Protein AF-W1YD61-F1 (afdb_monomer_lite)

pLDDT: mean 95.31, std 5.79, range [58.56, 98.5]

Sequence (85 aa):
SQDEFPKADSTTEALGALRPAFDKAGTVTAGNASGINDGAAALVIMEESAALAAGLTPLARIKSYASGGVPPALMGMGPVPRLKK

InterPro domains:
  IPR016039 Thiolase-like [G3DSA:3.40.47.10] (2-62)
  IPR016039 Thiolase-like [G3DSA:3.40.47.10] (63-84)
  IPR016039 Thiolase-like [SSF53901] (2-56)
  IPR020616 Thiolase, N-terminal [PF00108] (2-49)
  IPR050215 3-ketoacyl-CoA thiolase-like [PTHR43853] (1-82)

Structure (mmCIF, N/CA/C/O backbone):
data_AF-W1YD61-F1
#
_entry.id   AF-W1YD61-F1
#
loop_
_atom_site.group_PDB
_atom_site.id
_atom_site.type_symbol
_atom_site.label_atom_id
_atom_site.label_alt_id
_atom_site.label_comp_id
_atom_site.label_asym_id
_atom_site.label_entity_id
_atom_site.label_seq_id
_atom_site.pdbx_PDB_ins_code
_atom_site.Cartn_x
_atom_site.Cartn_y
_atom_site.Cartn_z
_atom_site.occupancy
_atom_site.B_iso_or_equiv
_atom_site.auth_seq_id
_atom_site.auth_comp_id
_atom_site.auth_asym_id
_atom_site.auth_atom_id
_atom_site.pdbx_PDB_model_num
ATOM 1 N N . SER A 1 1 ? 11.566 -2.821 14.277 1.00 78.00 1 SER A N 1
ATOM 2 C CA . SER A 1 1 ? 11.504 -3.353 12.904 1.00 78.00 1 SER A CA 1
ATOM 3 C C . SER A 1 1 ? 11.657 -2.184 11.955 1.00 78.00 1 SER A C 1
ATOM 5 O O . SER A 1 1 ? 11.205 -1.096 12.291 1.00 78.00 1 SER A O 1
ATOM 7 N N . GLN A 1 2 ? 12.351 -2.371 10.839 1.00 93.06 2 GLN A N 1
ATOM 8 C CA . GLN A 1 2 ? 12.556 -1.333 9.832 1.00 93.06 2 GLN A CA 1
ATOM 9 C C . GLN A 1 2 ? 12.046 -1.873 8.500 1.00 93.06 2 GLN A C 1
ATOM 11 O O . GLN A 1 2 ? 12.329 -3.026 8.178 1.00 93.06 2 GLN A O 1
ATOM 16 N N . ASP A 1 3 ? 11.296 -1.063 7.758 1.00 96.56 3 ASP A N 1
ATOM 17 C CA . ASP A 1 3 ? 10.882 -1.417 6.403 1.00 96.56 3 ASP A CA 1
ATOM 18 C C . ASP A 1 3 ? 12.114 -1.475 5.490 1.00 96.56 3 ASP A C 1
ATOM 20 O O . ASP A 1 3 ? 12.878 -0.513 5.405 1.00 96.56 3 ASP A O 1
ATOM 24 N N . GLU A 1 4 ? 12.318 -2.602 4.807 1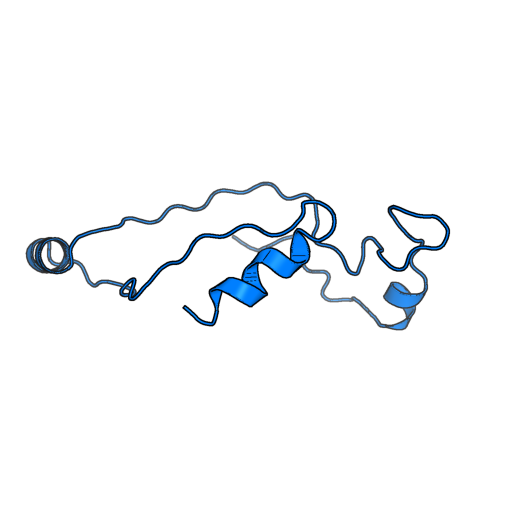.00 95.88 4 GLU A N 1
ATOM 25 C CA . GLU A 1 4 ? 13.514 -2.849 3.981 1.00 95.88 4 GLU A CA 1
ATOM 26 C C . GLU A 1 4 ? 13.366 -2.4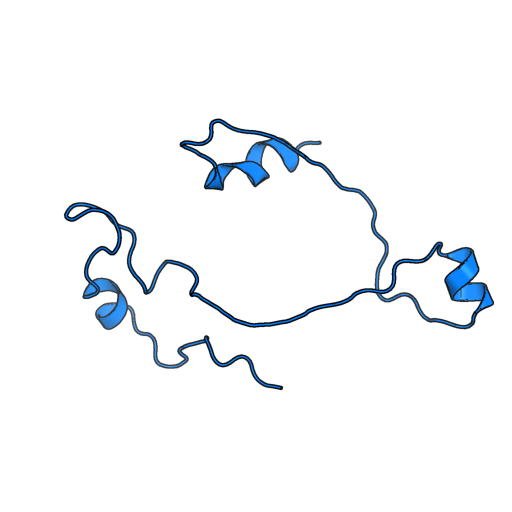10 2.516 1.00 95.88 4 GLU A C 1
ATOM 28 O O . GLU A 1 4 ? 14.349 -2.270 1.782 1.00 95.88 4 GLU A O 1
ATOM 33 N N . PHE A 1 5 ? 12.123 -2.226 2.066 1.00 96.56 5 PHE A N 1
ATOM 34 C CA . PHE A 1 5 ? 11.820 -1.950 0.666 1.00 96.56 5 PHE A CA 1
ATOM 35 C C . PHE A 1 5 ? 12.197 -0.529 0.200 1.00 96.56 5 PHE A C 1
ATOM 37 O O . PHE A 1 5 ? 12.666 -0.406 -0.937 1.00 96.56 5 PHE A O 1
ATOM 44 N N . PRO A 1 6 ? 12.042 0.540 1.015 1.00 96.75 6 PRO A N 1
ATOM 45 C CA . PRO A 1 6 ? 12.407 1.894 0.605 1.00 96.75 6 PRO A CA 1
ATOM 46 C C . PRO A 1 6 ? 13.865 2.015 0.135 1.00 96.75 6 PRO A C 1
ATOM 48 O O . PRO A 1 6 ? 14.798 1.589 0.814 1.00 96.75 6 PRO A O 1
ATOM 51 N N . LYS A 1 7 ? 14.067 2.643 -1.028 1.00 95.69 7 LYS A N 1
ATOM 52 C CA . LYS A 1 7 ? 15.389 2.932 -1.609 1.00 95.69 7 LYS A CA 1
ATOM 53 C C . LYS A 1 7 ? 15.717 4.412 -1.427 1.00 95.69 7 LYS A C 1
ATOM 55 O O . LYS A 1 7 ? 15.305 5.247 -2.232 1.00 95.69 7 LYS A O 1
ATOM 60 N N . ALA A 1 8 ? 16.398 4.733 -0.327 1.00 95.75 8 ALA A N 1
ATOM 61 C CA . ALA A 1 8 ? 16.671 6.112 0.093 1.00 95.75 8 ALA A CA 1
ATOM 62 C C . ALA A 1 8 ? 17.571 6.901 -0.879 1.00 95.75 8 ALA A C 1
ATOM 64 O O . ALA A 1 8 ? 17.569 8.127 -0.861 1.00 95.75 8 ALA A O 1
ATOM 65 N N . ASP A 1 9 ? 18.318 6.203 -1.727 1.00 95.81 9 ASP A N 1
ATOM 66 C CA . ASP A 1 9 ? 19.253 6.718 -2.728 1.00 95.81 9 ASP A CA 1
ATOM 67 C C . ASP A 1 9 ? 18.642 6.843 -4.137 1.00 95.81 9 ASP A C 1
ATOM 69 O O . ASP A 1 9 ? 19.360 7.075 -5.109 1.00 95.81 9 ASP A O 1
ATOM 73 N N . SER A 1 10 ? 17.319 6.698 -4.269 1.00 97.12 10 SER A N 1
ATOM 74 C CA . SER A 1 10 ? 16.624 6.819 -5.556 1.00 97.12 10 SER A CA 1
ATOM 75 C C . SER A 1 10 ? 16.831 8.193 -6.200 1.00 97.12 10 SER A C 1
ATOM 77 O O . SER A 1 10 ? 16.632 9.224 -5.556 1.00 97.12 10 SER A O 1
ATOM 79 N N . THR A 1 11 ? 17.135 8.212 -7.501 1.00 98.00 11 THR A N 1
ATOM 80 C CA . THR A 1 11 ? 17.246 9.442 -8.303 1.00 98.00 11 THR A CA 1
ATOM 81 C C . THR A 1 11 ? 16.330 9.411 -9.522 1.00 98.00 11 THR A C 1
ATOM 83 O O . THR A 1 11 ? 15.950 8.347 -10.019 1.00 98.00 11 THR A O 1
ATOM 86 N N . THR A 1 12 ? 15.983 10.590 -10.035 1.00 97.75 12 THR A N 1
ATOM 87 C CA . THR A 1 12 ? 15.175 10.747 -11.252 1.00 97.75 12 THR A CA 1
ATOM 88 C C . THR A 1 12 ? 15.839 10.116 -12.470 1.00 97.75 12 THR A C 1
ATOM 90 O O . THR A 1 12 ? 15.167 9.470 -13.273 1.00 97.75 12 THR A O 1
ATOM 93 N N . GLU A 1 13 ? 17.159 10.240 -12.581 1.00 97.94 13 GLU A N 1
ATOM 94 C CA . GLU A 1 13 ? 17.947 9.708 -13.694 1.00 97.94 13 GLU A CA 1
ATOM 95 C C . GLU A 1 13 ? 17.944 8.178 -13.669 1.00 97.94 13 GLU A C 1
ATOM 97 O O . GLU A 1 13 ? 17.710 7.541 -14.697 1.00 97.94 13 GLU A O 1
ATOM 102 N N . ALA A 1 14 ? 18.142 7.582 -12.488 1.00 97.69 14 ALA A N 1
ATOM 103 C CA . ALA A 1 14 ? 18.121 6.134 -12.320 1.00 97.69 14 ALA A CA 1
ATOM 104 C C . ALA A 1 14 ? 16.732 5.556 -12.619 1.00 97.69 14 ALA A C 1
ATOM 106 O O . ALA A 1 14 ? 16.626 4.557 -13.328 1.00 97.69 14 ALA A O 1
ATOM 107 N N . LEU A 1 15 ? 15.665 6.206 -12.138 1.00 98.00 15 LEU A N 1
ATOM 108 C CA . LEU A 1 15 ? 14.285 5.796 -12.409 1.00 98.00 15 LEU A CA 1
ATOM 109 C C . LEU A 1 15 ? 13.934 5.898 -13.900 1.00 98.00 15 LEU A C 1
ATOM 111 O O . LEU A 1 15 ? 13.282 4.999 -14.434 1.00 98.00 15 LEU A O 1
ATOM 115 N N . GLY A 1 16 ? 14.392 6.953 -14.581 1.00 97.19 16 GLY A N 1
ATOM 116 C CA . GLY A 1 16 ? 14.179 7.153 -16.018 1.00 97.19 16 GLY A CA 1
ATOM 117 C C . GLY A 1 16 ? 14.909 6.141 -16.907 1.00 97.19 16 GLY A C 1
ATOM 118 O O . GLY A 1 16 ? 14.473 5.890 -18.028 1.00 97.19 16 GLY A O 1
ATOM 119 N N . ALA A 1 17 ? 15.986 5.526 -16.411 1.00 97.38 17 ALA A N 1
ATOM 120 C CA . ALA A 1 17 ? 16.752 4.507 -17.130 1.00 97.38 17 ALA A CA 1
ATOM 121 C C . ALA A 1 17 ? 16.177 3.080 -16.997 1.00 97.38 17 ALA A C 1
ATOM 123 O O . ALA A 1 17 ? 16.678 2.149 -17.635 1.00 97.38 17 ALA A O 1
ATOM 124 N N . LEU A 1 18 ? 15.148 2.870 -16.165 1.00 97.88 18 LEU A N 1
ATOM 125 C CA . LEU A 1 18 ? 14.574 1.544 -15.933 1.00 97.88 18 LEU A CA 1
ATOM 126 C C . LEU A 1 18 ? 13.798 1.032 -17.151 1.00 97.88 18 LEU A C 1
ATOM 128 O O . LEU A 1 18 ? 13.012 1.742 -17.773 1.00 97.88 18 LEU A O 1
ATOM 132 N N . ARG A 1 19 ? 13.971 -0.258 -17.453 1.00 98.00 19 ARG A N 1
ATOM 133 C CA . ARG A 1 19 ? 13.225 -0.929 -18.525 1.00 98.00 19 ARG A CA 1
ATOM 134 C C . ARG A 1 19 ? 11.763 -1.169 -18.110 1.00 98.00 19 ARG A C 1
ATOM 136 O O . ARG A 1 19 ? 11.521 -1.487 -16.940 1.00 98.00 19 ARG A O 1
ATOM 143 N N . PRO A 1 20 ? 10.805 -1.101 -19.052 1.00 98.50 20 PRO A N 1
ATOM 144 C CA . PRO A 1 20 ? 9.423 -1.506 -18.807 1.00 98.50 20 PRO A CA 1
ATOM 145 C C . PRO A 1 20 ? 9.311 -2.960 -18.321 1.00 98.50 20 PRO A C 1
ATOM 147 O O . PRO A 1 20 ? 10.013 -3.841 -18.820 1.00 98.50 20 PRO A O 1
ATOM 150 N N . ALA A 1 21 ? 8.429 -3.209 -17.351 1.00 98.12 21 ALA A N 1
ATOM 151 C CA . ALA A 1 21 ? 8.317 -4.497 -16.658 1.00 98.12 21 ALA A CA 1
ATOM 152 C C . ALA A 1 21 ? 7.267 -5.454 -17.254 1.00 98.12 21 ALA A C 1
ATOM 154 O O . ALA A 1 21 ? 7.396 -6.665 -17.099 1.00 98.12 21 ALA A O 1
ATOM 155 N N . PHE A 1 22 ? 6.238 -4.929 -17.929 1.00 97.31 22 PHE A N 1
ATOM 156 C CA . PHE A 1 22 ? 5.073 -5.720 -18.365 1.00 97.31 22 PHE A CA 1
ATOM 157 C C . PHE A 1 22 ? 4.830 -5.689 -19.878 1.00 97.31 22 PHE A C 1
ATOM 159 O O . PHE A 1 22 ? 4.485 -6.708 -20.469 1.00 97.31 22 PHE A O 1
ATOM 166 N N . ASP A 1 23 ? 5.036 -4.535 -20.511 1.00 97.25 23 ASP A N 1
ATOM 167 C CA . ASP A 1 23 ? 4.916 -4.334 -21.956 1.00 97.25 23 ASP A CA 1
ATOM 168 C C . ASP A 1 23 ? 6.202 -3.669 -22.454 1.00 97.25 23 ASP A C 1
ATOM 170 O O . ASP A 1 23 ? 6.679 -2.725 -21.829 1.00 97.25 23 ASP A O 1
ATOM 174 N N . LYS A 1 24 ? 6.753 -4.132 -23.582 1.00 95.69 24 LYS A N 1
ATOM 175 C CA . LYS A 1 24 ? 7.971 -3.574 -24.191 1.00 95.69 24 LYS A CA 1
ATOM 176 C C . LYS A 1 24 ? 7.842 -2.087 -24.527 1.00 95.69 24 LYS A C 1
ATOM 178 O O . LYS A 1 24 ? 8.848 -1.386 -24.487 1.00 95.69 24 LYS A O 1
ATOM 183 N N . ALA A 1 25 ? 6.639 -1.629 -24.867 1.00 96.25 25 ALA A N 1
ATOM 184 C CA . ALA A 1 25 ? 6.335 -0.224 -25.136 1.00 96.25 25 ALA A CA 1
ATOM 185 C C . ALA A 1 25 ? 5.633 0.469 -23.949 1.00 96.25 25 ALA A C 1
ATOM 187 O O . ALA A 1 25 ? 5.150 1.592 -24.084 1.00 96.25 25 ALA A O 1
ATOM 188 N N . GLY A 1 26 ? 5.540 -0.205 -22.799 1.00 97.31 26 GLY A N 1
ATOM 189 C CA . GLY A 1 26 ? 4.833 0.281 -21.620 1.00 97.31 26 GLY A CA 1
ATOM 190 C C . GLY A 1 26 ? 5.618 1.307 -20.805 1.00 97.31 26 GLY A C 1
ATOM 191 O O . GLY A 1 26 ? 6.811 1.522 -20.995 1.00 97.31 26 GLY A O 1
ATOM 192 N N . THR A 1 27 ? 4.931 1.917 -19.842 1.00 98.06 27 THR A N 1
ATOM 193 C CA . THR A 1 27 ? 5.490 2.949 -18.949 1.00 98.06 27 THR A CA 1
ATOM 194 C C . THR A 1 27 ? 5.736 2.456 -17.521 1.00 98.06 27 THR A C 1
ATOM 196 O O . THR A 1 27 ? 6.375 3.142 -16.723 1.00 98.06 27 THR A O 1
ATOM 199 N N . VAL A 1 28 ? 5.229 1.273 -17.170 1.00 98.19 28 VAL A N 1
ATOM 200 C CA . VAL A 1 28 ? 5.350 0.709 -15.821 1.00 98.19 28 VAL A CA 1
ATOM 201 C C . VAL A 1 28 ? 6.695 -0.003 -15.685 1.00 98.19 28 VAL A C 1
ATOM 203 O O . VAL A 1 28 ? 7.022 -0.883 -16.484 1.00 98.19 28 VAL A O 1
ATOM 206 N N . THR A 1 29 ? 7.464 0.362 -14.664 1.00 98.50 29 THR A N 1
ATOM 207 C CA . THR A 1 29 ? 8.800 -0.162 -14.355 1.00 98.50 29 THR A CA 1
ATOM 208 C C . THR A 1 29 ? 8.853 -0.642 -12.904 1.00 98.50 29 THR A C 1
ATOM 210 O O . THR A 1 29 ? 7.975 -0.340 -12.099 1.00 98.50 29 THR A O 1
ATOM 213 N N . ALA A 1 30 ? 9.917 -1.355 -12.531 1.00 97.56 30 ALA A N 1
ATOM 214 C CA . ALA A 1 30 ? 10.120 -1.773 -11.141 1.00 97.56 30 ALA A CA 1
ATOM 215 C C . ALA A 1 30 ? 10.273 -0.593 -10.155 1.00 97.56 30 ALA A C 1
ATOM 217 O O . ALA A 1 30 ? 10.105 -0.782 -8.957 1.00 97.56 30 ALA A O 1
ATOM 218 N N . GLY A 1 31 ? 10.596 0.610 -10.643 1.00 97.44 31 GLY A N 1
ATOM 219 C CA . GLY A 1 31 ? 10.773 1.800 -9.807 1.00 97.44 31 GLY A CA 1
ATOM 220 C C . GLY A 1 31 ? 9.496 2.611 -9.584 1.00 97.44 31 GLY A C 1
ATOM 221 O O . GLY A 1 31 ? 9.476 3.461 -8.700 1.00 97.44 31 GLY A O 1
ATOM 222 N N . ASN A 1 32 ? 8.439 2.374 -10.370 1.00 97.62 32 ASN A N 1
ATOM 223 C CA . ASN A 1 32 ? 7.152 3.072 -10.238 1.00 97.62 32 ASN A CA 1
ATOM 224 C C . ASN A 1 32 ? 5.976 2.142 -9.889 1.00 97.62 32 ASN A C 1
ATOM 226 O O . ASN A 1 32 ? 4.828 2.586 -9.851 1.00 97.62 32 ASN A O 1
ATOM 230 N N . ALA A 1 33 ? 6.267 0.875 -9.598 1.00 97.69 33 ALA A N 1
ATOM 231 C CA . ALA A 1 33 ? 5.327 -0.106 -9.077 1.00 97.69 33 ALA A CA 1
ATOM 232 C C . ALA A 1 33 ? 5.734 -0.537 -7.658 1.00 97.69 33 ALA A C 1
ATOM 234 O O . ALA A 1 33 ? 6.898 -0.432 -7.270 1.00 97.69 33 ALA A O 1
ATOM 235 N N . SER A 1 34 ? 4.774 -1.037 -6.878 1.00 97.56 34 SER A N 1
ATOM 236 C CA . SER A 1 34 ? 5.068 -1.671 -5.589 1.00 97.56 34 SER A CA 1
ATOM 237 C C . SER A 1 34 ? 5.844 -2.978 -5.775 1.00 97.56 34 SER A C 1
ATOM 239 O O . SER A 1 34 ? 5.722 -3.643 -6.806 1.00 97.56 34 SER A O 1
ATOM 241 N N . GLY A 1 35 ? 6.615 -3.360 -4.757 1.00 97.00 35 GLY A N 1
ATOM 242 C CA . GLY A 1 35 ? 7.362 -4.612 -4.740 1.00 97.00 35 GLY A CA 1
ATOM 243 C C . GLY A 1 35 ? 6.517 -5.851 -4.464 1.00 97.00 35 GLY A C 1
ATOM 244 O O . GLY A 1 35 ? 5.302 -5.792 -4.273 1.00 97.00 35 GLY A O 1
ATOM 245 N N . ILE A 1 36 ? 7.217 -6.983 -4.423 1.00 97.94 36 ILE A N 1
ATOM 246 C CA . ILE A 1 36 ? 6.750 -8.216 -3.792 1.00 97.94 36 ILE A CA 1
ATOM 247 C C . ILE A 1 36 ? 7.318 -8.189 -2.374 1.00 97.94 36 ILE A C 1
ATOM 249 O O . ILE A 1 36 ? 8.523 -7.999 -2.206 1.00 97.94 36 ILE A O 1
ATOM 253 N N . ASN A 1 37 ? 6.457 -8.318 -1.368 1.00 97.06 37 ASN A N 1
ATOM 254 C CA . ASN A 1 37 ? 6.813 -8.107 0.030 1.00 97.06 37 ASN A CA 1
ATOM 255 C C . ASN A 1 37 ? 6.173 -9.177 0.917 1.00 97.06 37 ASN A C 1
ATOM 257 O O . ASN A 1 37 ? 5.038 -9.582 0.668 1.00 97.06 37 ASN A O 1
ATOM 261 N N . ASP A 1 38 ? 6.873 -9.538 1.991 1.00 97.56 38 ASP A N 1
ATOM 262 C CA . ASP A 1 38 ? 6.398 -10.462 3.019 1.00 97.56 38 ASP A CA 1
ATOM 263 C C . ASP A 1 38 ? 6.157 -9.704 4.334 1.00 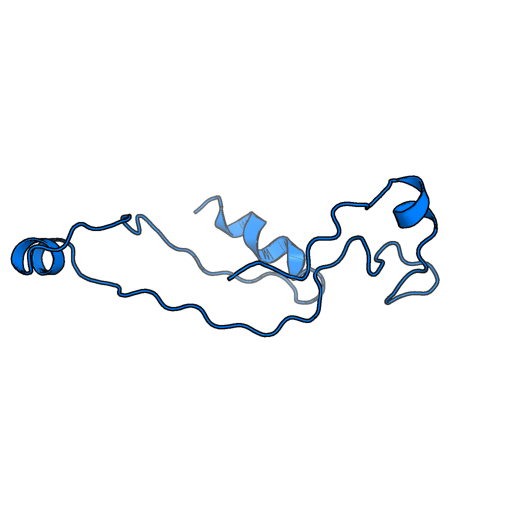97.56 38 ASP A C 1
ATOM 265 O O . A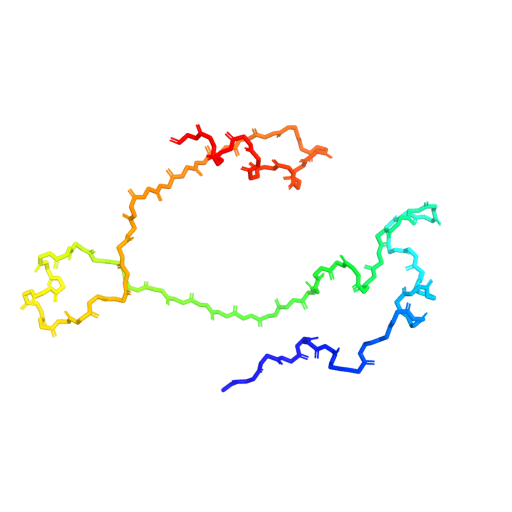SP A 1 38 ? 6.995 -8.914 4.772 1.00 97.56 38 ASP A O 1
ATOM 269 N N . GLY A 1 39 ? 5.009 -9.927 4.983 1.00 94.81 39 GLY A N 1
ATOM 270 C CA . GLY A 1 39 ? 4.675 -9.245 6.235 1.00 94.81 39 GLY A CA 1
ATOM 271 C C . GLY A 1 39 ? 3.324 -9.637 6.832 1.00 94.81 39 GLY A C 1
ATOM 272 O O . GLY A 1 39 ? 2.504 -10.293 6.191 1.00 94.81 39 GLY A O 1
ATOM 273 N N . ALA A 1 40 ? 3.090 -9.215 8.078 1.00 97.00 40 ALA A N 1
ATOM 274 C CA . ALA A 1 40 ? 1.832 -9.413 8.796 1.00 97.00 40 ALA A CA 1
ATOM 275 C C . ALA A 1 40 ? 1.423 -8.139 9.551 1.00 97.00 40 ALA A C 1
ATOM 277 O O . ALA A 1 40 ? 2.270 -7.412 10.068 1.00 97.00 40 ALA A O 1
ATOM 278 N N . ALA A 1 41 ? 0.114 -7.900 9.646 1.00 96.88 41 ALA A N 1
ATOM 279 C CA . ALA A 1 41 ? -0.475 -6.822 10.434 1.00 96.88 41 ALA A CA 1
ATOM 280 C C . ALA A 1 41 ? -1.765 -7.314 11.107 1.00 96.88 41 ALA A C 1
ATOM 282 O O . ALA A 1 41 ? -2.499 -8.119 10.533 1.00 96.88 41 ALA A O 1
ATOM 283 N N . ALA A 1 42 ? -2.048 -6.826 12.315 1.00 97.75 42 ALA A N 1
ATOM 284 C CA . ALA A 1 42 ? -3.247 -7.175 13.071 1.00 97.75 42 ALA A CA 1
ATOM 285 C C . ALA A 1 42 ? -3.827 -5.943 13.773 1.00 97.75 42 ALA A C 1
ATOM 287 O O . ALA A 1 42 ? -3.086 -5.075 14.233 1.00 97.75 42 ALA A O 1
ATOM 288 N N . LEU A 1 43 ? -5.157 -5.890 13.869 1.00 97.75 43 LEU A N 1
ATOM 289 C CA . LEU A 1 43 ? -5.891 -4.894 14.645 1.00 97.75 43 LEU A CA 1
ATOM 290 C C . LEU A 1 43 ? -6.912 -5.599 15.536 1.00 97.75 43 LEU A C 1
ATOM 292 O O . LEU A 1 43 ? -7.545 -6.567 15.116 1.00 97.75 43 LEU A O 1
ATOM 296 N N . VAL A 1 44 ? -7.110 -5.073 16.742 1.00 97.62 44 VAL A N 1
ATOM 297 C CA . VAL A 1 44 ? -8.235 -5.449 17.602 1.00 97.62 44 VAL A CA 1
ATOM 298 C C . VAL A 1 44 ? -9.355 -4.443 17.360 1.00 97.62 44 VAL A C 1
ATOM 300 O O . VAL A 1 44 ? -9.168 -3.246 17.572 1.00 97.62 44 VAL A O 1
ATOM 303 N N . ILE A 1 45 ? -10.507 -4.922 16.893 1.00 97.88 45 ILE A N 1
ATOM 304 C CA . ILE A 1 45 ? -11.694 -4.094 16.663 1.00 97.88 45 ILE A CA 1
ATOM 305 C C . ILE A 1 45 ? -12.691 -4.363 17.782 1.00 97.88 45 ILE A C 1
ATOM 307 O O . ILE A 1 45 ? -13.012 -5.514 18.071 1.00 97.88 45 ILE A O 1
ATOM 311 N N . MET A 1 46 ? -13.169 -3.294 18.412 1.00 97.94 46 MET A N 1
ATOM 312 C CA . MET A 1 46 ? -14.084 -3.362 19.544 1.00 97.94 46 MET A CA 1
ATOM 313 C C . MET A 1 46 ? -15.195 -2.336 19.380 1.00 97.94 46 MET A C 1
ATOM 315 O O . MET A 1 46 ? -15.029 -1.307 18.724 1.00 97.94 46 MET A O 1
ATOM 319 N N . GLU A 1 47 ? -16.322 -2.618 20.021 1.00 97.94 47 GLU A N 1
ATOM 320 C CA . GLU A 1 47 ? -17.304 -1.590 20.326 1.00 97.94 47 GLU A CA 1
ATOM 321 C C . GLU A 1 47 ? -16.707 -0.625 21.368 1.00 97.94 47 GLU A C 1
ATOM 323 O O . GLU A 1 47 ? -15.922 -1.024 22.233 1.00 97.94 47 GLU A O 1
ATOM 328 N N . GLU A 1 48 ? -17.008 0.668 21.233 1.00 97.31 48 GLU A N 1
ATOM 329 C CA . GLU A 1 48 ? -16.342 1.716 22.012 1.00 97.31 48 GLU A CA 1
ATOM 330 C C . GLU A 1 48 ? -16.629 1.583 23.508 1.00 97.31 48 GLU A C 1
ATOM 332 O O . GLU A 1 48 ? -15.703 1.698 24.311 1.00 97.31 48 GLU A O 1
ATOM 337 N N . SER A 1 49 ? -17.871 1.273 23.893 1.00 97.62 49 SER A N 1
ATOM 338 C CA . SER A 1 49 ? -18.225 1.109 25.303 1.00 97.62 49 SER A CA 1
ATOM 339 C C . SER A 1 49 ? -17.507 -0.084 25.938 1.00 97.62 49 SER A C 1
ATOM 341 O O . SER A 1 49 ? -16.989 0.042 27.046 1.00 97.62 49 SER A O 1
ATOM 343 N N . ALA A 1 50 ? -17.367 -1.201 25.217 1.00 98.25 50 ALA A N 1
ATOM 344 C CA . ALA A 1 50 ? -16.620 -2.367 25.678 1.00 98.25 50 ALA A CA 1
ATOM 345 C C . ALA A 1 50 ? -15.123 -2.069 25.862 1.00 98.25 50 ALA A C 1
ATOM 347 O O . ALA A 1 50 ? -14.530 -2.492 26.856 1.00 98.25 50 ALA A O 1
ATOM 348 N N . ALA A 1 51 ? -14.511 -1.320 24.940 1.00 97.94 51 ALA A N 1
ATOM 349 C CA . ALA A 1 51 ? -13.113 -0.911 25.067 1.00 97.94 51 ALA A CA 1
ATOM 350 C C . ALA A 1 51 ? -12.897 -0.014 26.298 1.00 97.94 51 ALA A C 1
ATOM 352 O O . ALA A 1 51 ? -11.979 -0.257 27.082 1.00 97.94 51 ALA A O 1
ATOM 353 N N . LEU A 1 52 ? -13.778 0.970 26.512 1.00 97.50 52 LEU A N 1
ATOM 354 C CA . LEU A 1 52 ? -13.713 1.869 27.667 1.00 97.50 52 LEU A CA 1
ATOM 355 C C . LEU A 1 52 ? -13.979 1.138 28.991 1.00 97.50 52 LEU A C 1
ATOM 357 O O . LEU A 1 52 ? -13.276 1.379 29.970 1.00 97.50 52 LEU A O 1
ATOM 361 N N . ALA A 1 53 ? -14.941 0.209 29.026 1.00 98.31 53 ALA A N 1
ATOM 362 C CA . ALA A 1 53 ? -15.224 -0.619 30.201 1.00 98.31 53 ALA A CA 1
ATOM 363 C C . ALA A 1 53 ? -14.046 -1.538 30.565 1.00 98.31 53 ALA A C 1
A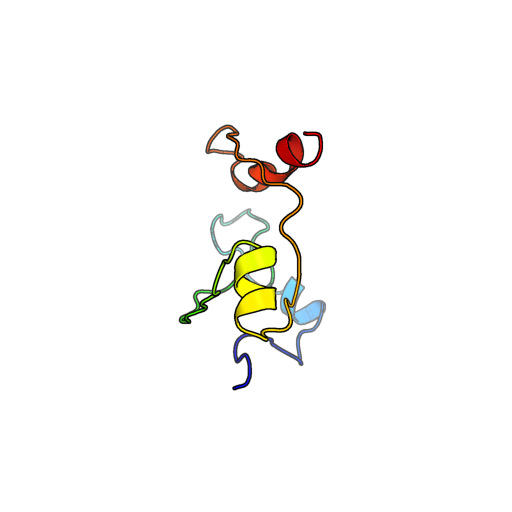TOM 365 O O . ALA A 1 53 ? -13.810 -1.805 31.741 1.00 98.31 53 ALA A O 1
ATOM 366 N N . ALA A 1 54 ? -13.277 -1.980 29.566 1.00 97.88 54 ALA A N 1
ATOM 367 C CA . ALA A 1 54 ? -12.031 -2.718 29.755 1.00 97.88 54 ALA A CA 1
ATOM 368 C C . ALA A 1 54 ? -10.826 -1.818 30.113 1.00 97.88 54 ALA A C 1
ATOM 370 O O . ALA A 1 54 ? -9.715 -2.325 30.256 1.00 97.88 54 ALA A O 1
ATOM 371 N N . GLY A 1 55 ? -11.016 -0.498 30.246 1.00 98.19 55 GLY A N 1
ATOM 372 C CA . GLY A 1 55 ? -9.952 0.460 30.559 1.00 98.19 55 GLY A CA 1
ATOM 373 C C . GLY A 1 55 ? -8.954 0.688 29.418 1.00 98.19 55 GLY A C 1
ATOM 374 O O . GLY A 1 55 ? -7.840 1.148 29.664 1.00 98.19 55 GLY A O 1
ATOM 375 N N . LEU A 1 56 ? -9.321 0.346 28.179 1.00 98.06 56 LEU A N 1
ATOM 376 C CA . LEU A 1 56 ? -8.480 0.533 26.999 1.00 98.06 56 LEU A CA 1
ATOM 377 C C . LEU A 1 56 ? -8.669 1.937 26.415 1.00 98.06 56 LEU A C 1
ATOM 379 O O . LEU A 1 56 ? -9.773 2.478 26.417 1.00 98.06 56 LEU A O 1
ATOM 383 N N . THR A 1 57 ? -7.600 2.491 25.839 1.00 97.81 57 THR A N 1
ATOM 384 C CA . THR A 1 57 ? -7.640 3.754 25.087 1.00 97.81 57 THR A CA 1
ATOM 385 C C . THR A 1 57 ? -7.740 3.456 23.587 1.00 97.81 57 THR A C 1
ATOM 387 O O . THR A 1 57 ? -6.757 2.987 23.006 1.00 97.81 57 THR A O 1
ATOM 390 N N . PRO A 1 58 ? -8.886 3.712 22.925 1.00 97.38 58 PRO A N 1
ATOM 391 C CA . PRO A 1 58 ? -9.017 3.499 21.486 1.00 97.38 58 PRO A CA 1
ATOM 392 C C . PRO A 1 58 ? -8.068 4.403 20.685 1.00 97.38 58 PRO A C 1
ATOM 394 O O . PRO A 1 58 ? -7.954 5.594 20.967 1.00 97.38 58 PRO A O 1
ATOM 397 N N . LEU A 1 59 ? -7.422 3.856 19.650 1.00 97.94 59 LEU A N 1
ATOM 398 C CA . LEU A 1 59 ? -6.516 4.621 18.777 1.00 97.94 59 LEU A CA 1
ATOM 399 C C . LEU A 1 59 ? -7.265 5.462 17.732 1.00 97.94 59 LEU A C 1
ATOM 401 O O . LEU A 1 59 ? -6.799 6.523 17.326 1.00 97.94 59 LEU A O 1
ATOM 405 N N . ALA A 1 60 ? -8.411 4.966 17.264 1.00 97.69 60 ALA A N 1
ATOM 406 C CA . ALA A 1 60 ? -9.236 5.600 16.243 1.00 97.69 60 ALA A CA 1
ATOM 407 C C . ALA A 1 60 ? -10.665 5.033 16.268 1.00 97.69 60 ALA A C 1
ATOM 409 O O . ALA A 1 60 ? -10.921 3.989 16.867 1.00 97.69 60 ALA A O 1
ATOM 410 N N . ARG A 1 61 ? -11.587 5.695 15.556 1.00 97.44 61 ARG A N 1
ATOM 411 C CA . ARG A 1 61 ? -12.957 5.217 15.304 1.00 97.44 61 ARG A CA 1
ATOM 412 C C . ARG A 1 61 ? -13.167 4.992 13.806 1.00 97.44 61 ARG A C 1
ATOM 414 O O . ARG A 1 61 ? -12.903 5.893 13.008 1.00 97.44 61 ARG A O 1
ATOM 421 N N . ILE A 1 62 ? -13.708 3.834 13.425 1.00 97.19 62 ILE A N 1
ATOM 422 C CA . ILE A 1 62 ? -14.144 3.561 12.046 1.00 97.19 62 ILE A CA 1
ATOM 423 C C . ILE A 1 62 ? -15.464 4.307 11.809 1.00 97.19 62 ILE A C 1
ATOM 425 O O . ILE A 1 62 ? -16.500 3.913 12.337 1.00 97.19 62 ILE A O 1
ATOM 429 N N . LYS A 1 63 ? -15.428 5.413 11.054 1.00 96.19 63 LYS A N 1
ATOM 430 C CA . LYS A 1 63 ? -16.626 6.235 10.780 1.00 96.19 63 LYS A CA 1
ATOM 431 C C . LYS A 1 63 ? -17.493 5.688 9.648 1.00 96.19 63 LYS A C 1
ATOM 433 O O . LYS A 1 63 ? -18.713 5.773 9.721 1.00 96.19 63 LYS A O 1
ATOM 438 N N . SER A 1 64 ? -16.869 5.164 8.601 1.00 95.00 64 SER A N 1
ATOM 439 C CA . SER A 1 64 ? -17.542 4.593 7.436 1.00 95.00 64 SER A CA 1
ATOM 440 C C . SER A 1 64 ? -16.602 3.641 6.699 1.00 95.00 64 SER A C 1
ATOM 442 O O . SER A 1 64 ? -15.388 3.651 6.909 1.00 95.00 64 SER A O 1
ATOM 444 N N . TYR A 1 65 ? -17.177 2.807 5.839 1.00 94.62 65 TYR A N 1
ATOM 445 C CA . TYR A 1 65 ? -16.464 1.955 4.895 1.00 94.62 65 TYR A CA 1
ATOM 446 C C . TYR A 1 65 ? -17.338 1.760 3.653 1.00 94.62 65 TYR A C 1
ATOM 448 O O . TYR A 1 65 ? -18.566 1.801 3.739 1.00 94.62 65 TYR A O 1
ATOM 456 N N . ALA A 1 66 ? -16.721 1.548 2.490 1.00 94.50 66 ALA A N 1
ATOM 457 C CA . ALA A 1 66 ? -17.448 1.312 1.248 1.00 94.50 66 ALA A CA 1
ATOM 458 C C . ALA A 1 66 ? -16.702 0.327 0.341 1.00 94.50 66 ALA A C 1
ATOM 460 O O . ALA A 1 66 ? -15.493 0.434 0.152 1.00 94.50 66 ALA A O 1
ATOM 461 N N . SER A 1 67 ? -17.443 -0.596 -0.278 1.00 91.69 67 SER A N 1
ATOM 462 C CA . SER A 1 67 ? -16.912 -1.574 -1.240 1.00 91.69 67 SER A CA 1
ATOM 463 C C . SER A 1 67 ? -17.498 -1.360 -2.628 1.00 91.69 67 SER A C 1
ATOM 465 O O . SER A 1 67 ? -18.618 -0.848 -2.778 1.00 91.69 67 SER A O 1
ATOM 467 N N . GLY A 1 68 ? -16.743 -1.745 -3.661 1.00 88.38 68 GLY A N 1
ATOM 468 C CA . GLY A 1 68 ? -17.106 -1.472 -5.041 1.00 88.38 68 GLY A CA 1
ATOM 469 C C . GLY A 1 68 ? -16.381 -2.210 -6.137 1.00 88.38 68 GLY A C 1
ATOM 470 O O . GLY A 1 68 ? -15.315 -2.759 -5.916 1.00 88.38 68 GLY A O 1
ATOM 471 N N . GLY A 1 69 ? -16.976 -2.160 -7.329 1.00 91.56 69 GLY A N 1
ATOM 472 C CA . GLY A 1 69 ? -16.419 -2.735 -8.546 1.00 91.56 69 GLY A CA 1
ATOM 473 C C . GLY A 1 69 ? -16.252 -1.704 -9.659 1.00 91.56 69 GLY A C 1
ATOM 474 O O . GLY A 1 69 ? -16.992 -0.719 -9.733 1.00 91.56 69 GLY A O 1
ATOM 475 N N . VAL A 1 70 ? -15.277 -1.992 -10.514 1.00 95.62 70 VAL A N 1
ATOM 476 C CA . VAL A 1 70 ? -14.985 -1.385 -11.817 1.00 95.62 70 VAL A CA 1
ATOM 477 C C . VAL A 1 70 ? -14.674 -2.532 -12.791 1.00 95.62 70 VAL A C 1
ATOM 479 O O . VAL A 1 70 ? -14.447 -3.657 -12.335 1.00 95.62 70 VAL A O 1
ATOM 482 N N . PRO A 1 71 ? -14.656 -2.305 -14.114 1.00 97.25 71 PRO A N 1
ATOM 483 C CA . PRO A 1 71 ? -14.192 -3.321 -15.052 1.00 97.25 71 PRO A CA 1
ATOM 484 C C . PRO A 1 71 ? -12.791 -3.838 -14.673 1.00 97.25 71 PRO A C 1
ATOM 486 O O . PRO A 1 71 ? -11.933 -3.018 -14.334 1.00 97.25 71 PRO A O 1
ATOM 489 N N . PRO A 1 72 ? -12.515 -5.154 -14.768 1.00 97.00 72 PRO A N 1
ATOM 490 C CA . PRO A 1 72 ? -11.221 -5.724 -14.375 1.00 97.00 72 PRO A CA 1
ATOM 491 C C . PRO A 1 72 ? -10.013 -5.078 -15.065 1.00 97.00 72 PRO A C 1
ATOM 493 O O . PRO A 1 72 ? -8.978 -4.878 -14.436 1.00 97.00 72 PRO A O 1
ATOM 496 N N . ALA A 1 73 ? -10.165 -4.666 -16.328 1.00 97.12 73 ALA A N 1
ATOM 497 C CA . ALA A 1 73 ? -9.125 -3.968 -17.086 1.00 97.12 73 ALA A CA 1
ATOM 498 C C . ALA A 1 73 ? -8.714 -2.604 -16.486 1.00 97.12 73 ALA A C 1
ATOM 500 O O . ALA A 1 73 ? -7.663 -2.077 -16.830 1.00 97.12 73 ALA A O 1
ATOM 501 N N . LEU A 1 74 ? -9.528 -2.031 -15.591 1.00 95.50 74 LEU A N 1
ATOM 502 C CA . LEU A 1 74 ? -9.312 -0.731 -14.945 1.00 95.50 74 LEU A CA 1
ATOM 503 C C . LEU A 1 74 ? -9.235 -0.850 -13.418 1.00 95.50 74 LEU A C 1
ATOM 505 O O . LEU A 1 74 ? -9.536 0.111 -12.711 1.00 95.50 74 LEU A O 1
ATOM 509 N N . MET A 1 75 ? -8.861 -2.019 -12.890 1.00 95.56 75 MET A N 1
ATOM 510 C CA . MET A 1 75 ? -8.930 -2.322 -11.454 1.00 95.56 75 MET A CA 1
ATOM 511 C C . MET A 1 75 ? -8.266 -1.269 -10.544 1.00 95.56 75 MET A C 1
ATOM 513 O O . MET A 1 75 ? -8.801 -0.972 -9.476 1.00 95.56 75 MET A O 1
ATOM 517 N N . GLY A 1 76 ? -7.192 -0.607 -10.999 1.00 94.38 76 GLY A N 1
ATOM 518 C CA . GLY A 1 76 ? -6.516 0.466 -10.254 1.00 94.38 76 GLY A CA 1
ATOM 519 C C . GLY A 1 76 ? -7.391 1.697 -9.966 1.00 94.38 76 GLY A C 1
ATOM 520 O O . GLY A 1 76 ? -7.103 2.457 -9.048 1.00 94.38 76 GLY A O 1
ATOM 521 N N . MET A 1 77 ? -8.500 1.872 -10.693 1.00 95.44 77 MET A N 1
ATOM 522 C CA . MET A 1 77 ? -9.469 2.958 -10.496 1.00 95.44 77 MET A CA 1
ATOM 523 C C . MET A 1 77 ? -10.584 2.615 -9.499 1.00 95.44 77 MET A C 1
ATOM 525 O O . MET A 1 77 ? -11.465 3.443 -9.261 1.00 95.44 77 MET A O 1
ATOM 529 N N . GLY A 1 78 ? -10.557 1.424 -8.889 1.00 93.19 78 GLY A N 1
ATOM 530 C CA . GLY A 1 78 ? -11.528 0.978 -7.883 1.00 93.19 78 GLY A CA 1
ATOM 531 C C . GLY A 1 78 ? -11.830 1.986 -6.755 1.00 93.19 78 GLY A C 1
ATOM 532 O O . GLY A 1 78 ? -13.004 2.115 -6.390 1.00 93.19 78 GLY A O 1
ATOM 533 N N . PRO A 1 79 ? -10.843 2.748 -6.235 1.00 91.75 79 PRO A N 1
ATOM 534 C CA . PRO A 1 79 ? -11.089 3.750 -5.193 1.00 91.75 79 PRO A CA 1
ATOM 535 C C . PRO A 1 79 ? -11.969 4.933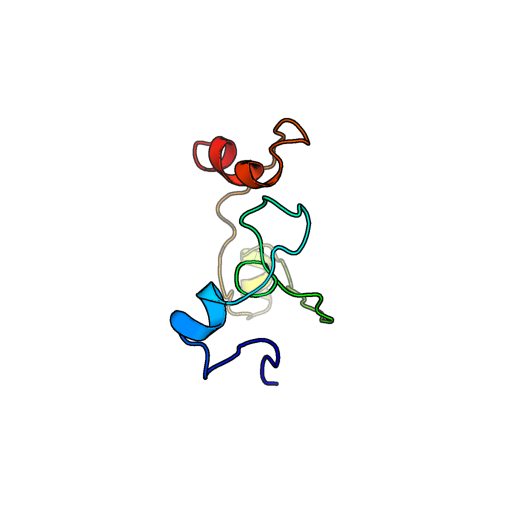 -5.633 1.00 91.75 79 PRO A C 1
ATOM 537 O O . PRO A 1 79 ? -12.795 5.414 -4.857 1.00 91.75 79 PRO A O 1
ATOM 540 N N . VAL A 1 80 ? -11.847 5.393 -6.884 1.00 91.56 80 VAL A N 1
ATOM 541 C CA . VAL A 1 80 ? -12.471 6.641 -7.370 1.00 91.56 80 VAL A CA 1
ATOM 542 C C . VAL A 1 80 ? -13.995 6.701 -7.171 1.00 91.56 80 VAL A C 1
ATOM 544 O O . VAL A 1 80 ? -14.474 7.675 -6.585 1.00 91.56 80 VAL A O 1
ATOM 547 N N . PRO A 1 81 ? -14.800 5.709 -7.603 1.00 88.31 81 PRO A N 1
ATOM 548 C CA . PRO A 1 81 ? -16.253 5.769 -7.440 1.00 88.31 81 PRO A CA 1
ATOM 549 C C . PRO A 1 81 ? -16.727 5.605 -5.987 1.00 88.31 81 PRO A C 1
ATOM 551 O O . PRO A 1 81 ? -17.909 5.818 -5.717 1.00 88.31 81 PRO A O 1
ATOM 554 N N . ARG A 1 82 ? -15.862 5.177 -5.056 1.00 86.06 82 ARG A N 1
ATOM 555 C CA . ARG A 1 82 ? -16.241 4.892 -3.660 1.00 86.06 82 ARG A CA 1
ATOM 556 C C . ARG A 1 82 ? -15.994 6.050 -2.708 1.00 86.06 82 ARG A C 1
ATOM 558 O O . ARG A 1 82 ? -16.729 6.162 -1.742 1.00 86.06 82 ARG A O 1
ATOM 565 N N . LEU A 1 83 ? -15.078 6.958 -3.037 1.00 82.50 83 LEU A N 1
ATOM 566 C CA . LEU A 1 83 ? -14.836 8.179 -2.255 1.00 82.50 83 LEU A CA 1
ATOM 567 C C . LEU A 1 83 ? -16.017 9.171 -2.252 1.00 82.50 83 LEU A C 1
ATOM 569 O O . LEU A 1 83 ? -16.000 10.132 -1.493 1.00 82.50 83 LEU A O 1
ATOM 573 N N . LYS A 1 84 ? -17.027 8.969 -3.110 1.00 73.56 84 LYS A N 1
ATOM 574 C CA . LYS A 1 84 ? -18.216 9.832 -3.238 1.00 73.56 84 LYS A CA 1
ATOM 575 C C . LYS A 1 84 ? -19.467 9.282 -2.531 1.00 73.56 84 LYS A C 1
ATOM 577 O O . LYS A 1 84 ? -20.555 9.800 -2.774 1.00 73.56 84 LYS A O 1
ATOM 582 N N . LYS A 1 85 ? -19.340 8.209 -1.748 1.00 58.56 85 LYS A N 1
ATOM 583 C CA . LYS A 1 85 ? -20.436 7.557 -1.015 1.00 58.56 85 LYS A CA 1
ATOM 584 C C . LYS A 1 85 ? -20.184 7.638 0.479 1.00 58.56 85 LYS A C 1
ATOM 586 O O . LYS A 1 85 ? -21.177 7.847 1.201 1.00 58.56 85 LYS A O 1
#

Secondary structure (DSSP, 8-state):
---S---TT--HHHHHTPPBSS-TT---BTTTS--------------HHHHHHTT---S------------GGGGGGTTTTTTT-

Radius of gyration: 20.1 Å; chains: 1; bounding box: 40×21×56 Å

Foldseek 3Di:
DDDPPDDPPDDPVVLVPFQADPDNPDDHGPVNDDDDDDDDDDDDDDDPVVCVVVVHDDPDDDPDDDADDDPPVPRVCRVVVTVVD

Organism: NCBI:txid408170